Protein AF-A0A1V6SEG1-F1 (afdb_monomer_lite)

Organism: NCBI:txid29845

Radius of gyration: 14.26 Å; chains: 1; bounding box: 38×28×36 Å

Foldseek 3Di:
DDPLVVVLVVLLVVLVVLLVVLLVCLVPPVVCLVVSLVSLVVSLVCLVVNLVSCVVVVVVQSNQLSVQQNVLNVVLSVLSPPPPDSVSSNVSSVSSVVSHDPPPPD

Sequence (106 aa):
MSTRASAYAKDRSYFLLLLQVQIGELRSNPDSRAQVVTRLRELFRMVPRCLENAHLLGDTLFYESCCTFQTACHSAIPILRKDEDPISAYMAADQLERSVSWENPQ

pLDDT: mean 89.26, std 11.73, range [29.91, 96.62]

Structure (mmCIF, N/CA/C/O backbone):
data_AF-A0A1V6SEG1-F1
#
_entry.id   AF-A0A1V6SEG1-F1
#
loop_
_atom_site.group_PDB
_atom_site.id
_atom_site.type_symbol
_atom_site.label_atom_id
_atom_site.label_alt_id
_atom_site.label_comp_id
_atom_site.label_asym_id
_atom_site.label_entity_id
_atom_site.label_seq_id
_atom_site.pdbx_PDB_ins_code
_atom_site.Cartn_x
_atom_site.Cartn_y
_atom_site.Cartn_z
_atom_site.occupancy
_atom_site.B_iso_or_equiv
_atom_site.auth_seq_id
_atom_site.auth_comp_id
_atom_site.auth_asym_id
_atom_site.auth_atom_id
_atom_site.pdbx_PDB_model_num
ATOM 1 N N . MET A 1 1 ? -23.052 -6.463 17.326 1.00 57.75 1 MET A N 1
ATOM 2 C CA . MET A 1 1 ? -22.125 -5.534 16.635 1.00 57.75 1 MET A CA 1
ATOM 3 C C . MET A 1 1 ? -22.922 -4.348 16.113 1.00 57.75 1 MET A C 1
ATOM 5 O O . MET A 1 1 ? -23.963 -4.570 15.513 1.00 57.75 1 MET A O 1
ATOM 9 N N . SER A 1 2 ? -22.484 -3.113 16.373 1.00 73.88 2 SER A N 1
ATOM 10 C CA . SER A 1 2 ? -23.130 -1.906 15.828 1.00 73.88 2 SER A CA 1
ATOM 11 C C . SER A 1 2 ? -22.940 -1.829 14.306 1.00 73.88 2 SER A C 1
ATOM 13 O O . SER A 1 2 ? -21.884 -2.222 13.805 1.00 73.88 2 SER A O 1
ATOM 15 N N . THR A 1 3 ? -23.916 -1.285 13.569 1.00 79.81 3 THR A N 1
ATOM 16 C CA . THR A 1 3 ? -23.845 -1.039 12.112 1.00 79.81 3 THR A CA 1
ATOM 17 C C . THR A 1 3 ? -22.552 -0.321 11.711 1.00 79.81 3 THR A C 1
ATOM 19 O O . THR A 1 3 ? -21.966 -0.622 10.673 1.00 79.81 3 THR A O 1
ATOM 22 N N . ARG A 1 4 ? -22.049 0.567 12.580 1.00 78.31 4 ARG A N 1
ATOM 23 C CA . ARG A 1 4 ? -20.793 1.303 12.385 1.00 78.31 4 ARG A CA 1
ATOM 24 C C . ARG A 1 4 ? -19.559 0.397 12.381 1.00 78.31 4 ARG A C 1
ATOM 26 O O . ARG A 1 4 ? -18.698 0.557 11.526 1.00 78.31 4 ARG A O 1
ATOM 33 N N . ALA A 1 5 ? -19.496 -0.574 13.291 1.00 80.56 5 ALA A N 1
ATOM 34 C CA . ALA A 1 5 ? -18.397 -1.539 13.342 1.00 80.56 5 ALA A CA 1
ATOM 35 C C . ALA A 1 5 ? -18.413 -2.472 12.118 1.00 80.56 5 ALA A C 1
ATOM 37 O O . ALA A 1 5 ? -17.361 -2.827 11.595 1.00 80.56 5 ALA A O 1
ATOM 38 N N . SER A 1 6 ? -19.603 -2.823 11.613 1.00 84.12 6 SER A N 1
ATOM 39 C CA . SER A 1 6 ? -19.732 -3.617 10.383 1.00 84.12 6 SER A CA 1
ATOM 40 C C . SER A 1 6 ? -19.293 -2.844 9.136 1.00 84.12 6 SER A C 1
ATOM 42 O O . SER A 1 6 ? -18.591 -3.405 8.296 1.00 84.12 6 SER A O 1
ATOM 44 N N . ALA A 1 7 ? -19.673 -1.568 9.013 1.00 87.50 7 ALA A N 1
ATOM 45 C CA . ALA A 1 7 ? -19.229 -0.718 7.910 1.00 87.50 7 ALA A CA 1
ATOM 46 C C . ALA A 1 7 ? -17.706 -0.519 7.935 1.00 87.50 7 ALA A C 1
ATOM 48 O O . ALA A 1 7 ? -17.048 -0.703 6.915 1.00 87.50 7 ALA A O 1
ATOM 49 N N . TYR A 1 8 ? -17.142 -0.252 9.116 1.00 90.31 8 TYR A N 1
ATOM 50 C CA . TYR A 1 8 ? -15.698 -0.149 9.295 1.00 90.31 8 TYR A CA 1
ATOM 51 C C . TYR A 1 8 ? -14.954 -1.421 8.883 1.00 90.31 8 TYR A C 1
ATOM 53 O O . TYR A 1 8 ? -13.979 -1.336 8.145 1.00 90.31 8 TYR A O 1
ATOM 61 N N . ALA A 1 9 ? -15.425 -2.597 9.313 1.00 90.31 9 ALA A N 1
ATOM 62 C CA . ALA A 1 9 ? -14.796 -3.862 8.946 1.00 90.31 9 ALA A CA 1
ATOM 63 C C . ALA A 1 9 ? -14.744 -4.046 7.419 1.00 90.31 9 ALA A C 1
ATOM 65 O O . ALA A 1 9 ? -13.714 -4.449 6.884 1.00 90.31 9 ALA A O 1
ATOM 66 N N . LYS A 1 10 ? -15.818 -3.677 6.706 1.00 91.12 10 LYS A N 1
ATOM 67 C CA . LYS A 1 10 ? -15.847 -3.700 5.235 1.00 91.12 10 LYS A CA 1
ATOM 68 C C . LYS A 1 10 ? -14.850 -2.717 4.626 1.00 91.12 10 LYS A C 1
ATOM 70 O O . LYS A 1 10 ? -14.110 -3.109 3.730 1.00 91.12 10 LYS A O 1
ATOM 75 N N . ASP A 1 11 ? -14.804 -1.481 5.118 1.00 90.44 11 ASP A N 1
ATOM 76 C CA . ASP A 1 11 ? -13.873 -0.458 4.627 1.00 90.44 11 ASP A CA 1
ATOM 77 C C . ASP A 1 11 ? -12.408 -0.860 4.856 1.00 90.44 11 ASP A C 1
ATOM 79 O O . ASP A 1 11 ? -11.581 -0.713 3.954 1.00 90.44 11 ASP A O 1
ATOM 83 N N . ARG A 1 12 ? -12.094 -1.415 6.034 1.00 93.88 12 ARG A N 1
ATOM 84 C CA . ARG A 1 12 ? -10.775 -1.957 6.387 1.00 93.88 12 ARG A CA 1
ATOM 85 C C . ARG A 1 12 ? -10.378 -3.084 5.439 1.00 93.88 12 ARG A C 1
ATOM 87 O O . ARG A 1 12 ? -9.330 -3.007 4.805 1.00 93.88 12 ARG A O 1
ATOM 94 N N . SER A 1 13 ? -11.223 -4.107 5.296 1.00 93.6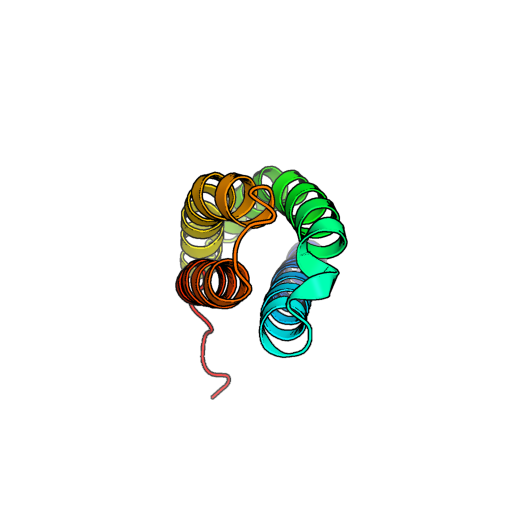2 13 SER A N 1
ATOM 95 C CA . SER A 1 13 ? -10.958 -5.232 4.392 1.00 93.62 13 SER A CA 1
ATOM 96 C C . SER A 1 13 ? -10.817 -4.782 2.939 1.00 93.62 13 SER A C 1
ATOM 98 O O . SER A 1 13 ? -9.940 -5.269 2.233 1.00 93.62 13 SER A O 1
ATOM 100 N N . TYR A 1 14 ? -11.639 -3.831 2.496 1.00 93.38 14 TYR A N 1
ATOM 101 C CA . TYR A 1 14 ? -11.570 -3.290 1.144 1.00 93.38 14 TYR A CA 1
ATOM 102 C C . TYR A 1 14 ? -10.257 -2.540 0.890 1.00 93.38 14 TYR A C 1
ATOM 104 O O . TYR A 1 14 ? -9.611 -2.774 -0.128 1.00 93.38 14 TYR A O 1
ATOM 112 N N . PHE A 1 15 ? -9.820 -1.695 1.829 1.00 95.00 15 PHE A N 1
ATOM 113 C CA . PHE A 1 15 ? -8.530 -1.007 1.743 1.00 95.00 15 PHE A CA 1
ATOM 114 C C . PHE A 1 15 ? -7.366 -2.002 1.620 1.00 95.00 15 PHE A C 1
ATOM 116 O O . PHE A 1 15 ? -6.533 -1.881 0.721 1.00 95.00 15 PHE A O 1
ATOM 123 N N . LEU A 1 16 ? -7.339 -3.010 2.497 1.00 95.19 16 LEU A N 1
ATOM 124 C CA . LEU A 1 16 ? -6.302 -4.042 2.522 1.00 95.19 16 LEU A CA 1
ATOM 125 C C . LEU A 1 16 ? -6.274 -4.860 1.225 1.00 95.19 16 LEU A C 1
ATOM 127 O O . LEU A 1 16 ? -5.201 -5.095 0.670 1.00 95.19 16 LEU A O 1
ATOM 131 N N . LEU A 1 17 ? -7.446 -5.232 0.704 1.00 95.50 17 LEU A N 1
ATOM 132 C CA . LEU A 1 17 ? -7.571 -5.947 -0.563 1.00 95.50 17 LEU A CA 1
ATOM 133 C C . LEU A 1 17 ? -7.032 -5.116 -1.733 1.00 95.50 17 LEU A C 1
ATOM 135 O O . LEU A 1 17 ? -6.253 -5.621 -2.539 1.00 95.50 17 LEU A O 1
ATOM 139 N N . LEU A 1 18 ? -7.413 -3.838 -1.830 1.00 95.69 18 LEU A N 1
ATOM 140 C CA . LEU A 1 18 ? -6.920 -2.960 -2.893 1.00 95.69 18 LEU A CA 1
ATOM 141 C C . LEU A 1 18 ? -5.398 -2.825 -2.862 1.00 95.69 18 LEU A C 1
ATOM 143 O O . LEU A 1 18 ? -4.772 -2.821 -3.926 1.00 95.69 18 LEU A O 1
ATOM 147 N N . LEU A 1 19 ? -4.810 -2.738 -1.665 1.00 96.12 19 LEU A N 1
ATOM 148 C CA . LEU A 1 19 ? -3.363 -2.700 -1.497 1.00 96.12 19 LEU A CA 1
ATOM 149 C C . LEU A 1 19 ? -2.701 -3.999 -1.967 1.00 96.12 19 LEU A C 1
ATOM 151 O O . LEU A 1 19 ? -1.754 -3.936 -2.750 1.00 96.12 19 LEU A O 1
ATOM 155 N N . GLN A 1 20 ? -3.215 -5.163 -1.551 1.00 96.31 20 GLN A N 1
ATOM 156 C CA . GLN A 1 20 ? -2.699 -6.464 -2.000 1.00 96.31 20 GLN A CA 1
ATOM 157 C C . GLN A 1 20 ? -2.751 -6.606 -3.519 1.00 96.31 20 GLN A C 1
ATOM 159 O O . GLN A 1 20 ? -1.786 -7.075 -4.116 1.00 96.31 20 GLN A O 1
ATOM 164 N N . VAL A 1 21 ? -3.836 -6.154 -4.155 1.00 96.62 21 VAL A N 1
ATOM 165 C CA . VAL A 1 21 ? -3.954 -6.161 -5.620 1.00 96.62 21 VAL A CA 1
ATOM 166 C C . VAL A 1 21 ? -2.854 -5.314 -6.263 1.00 96.62 21 VAL A C 1
ATOM 168 O O . VAL A 1 21 ? -2.256 -5.752 -7.239 1.00 96.62 21 VAL A O 1
ATOM 171 N N . GLN A 1 22 ? -2.537 -4.136 -5.714 1.00 96.19 22 GLN A N 1
ATOM 172 C CA . GLN A 1 22 ? -1.470 -3.293 -6.269 1.00 96.19 22 GLN A CA 1
ATOM 173 C C . GLN A 1 22 ? -0.085 -3.923 -6.092 1.00 96.19 22 GLN A C 1
ATOM 175 O O . GLN A 1 22 ? 0.728 -3.873 -7.009 1.00 96.19 22 GLN A O 1
ATOM 180 N N . ILE A 1 23 ? 0.178 -4.531 -4.933 1.00 96.06 23 ILE A N 1
ATOM 181 C CA . ILE A 1 23 ? 1.431 -5.253 -4.664 1.00 96.06 23 ILE A CA 1
ATOM 182 C C . ILE A 1 23 ? 1.577 -6.430 -5.634 1.00 96.06 23 ILE A C 1
ATOM 184 O O . ILE A 1 23 ? 2.633 -6.598 -6.242 1.00 96.06 23 ILE A O 1
ATOM 188 N N . GLY A 1 24 ? 0.514 -7.218 -5.805 1.00 95.88 24 GLY A N 1
ATOM 189 C CA . GLY A 1 24 ? 0.490 -8.348 -6.729 1.00 95.88 24 GLY A CA 1
ATOM 190 C C . GLY A 1 24 ? 0.750 -7.919 -8.169 1.00 95.88 24 GLY A C 1
ATOM 191 O O . GLY A 1 24 ? 1.587 -8.521 -8.833 1.00 95.88 24 GLY A O 1
ATOM 192 N N . GLU A 1 25 ? 0.105 -6.844 -8.623 1.00 95.19 25 GLU A N 1
ATOM 193 C CA . GLU A 1 25 ? 0.278 -6.307 -9.975 1.00 95.19 25 GLU A CA 1
ATOM 194 C C . GLU A 1 25 ? 1.719 -5.824 -10.226 1.00 95.19 25 GLU A C 1
ATOM 196 O O . GLU A 1 25 ? 2.300 -6.138 -11.261 1.00 95.19 25 GLU A O 1
ATOM 201 N N . LEU A 1 26 ? 2.348 -5.139 -9.261 1.00 93.75 26 LEU A N 1
ATOM 202 C CA . LEU A 1 26 ? 3.760 -4.740 -9.375 1.00 93.75 26 LEU A CA 1
ATOM 203 C C . LEU A 1 26 ? 4.711 -5.939 -9.478 1.00 93.75 26 LEU A C 1
ATOM 205 O O . LEU A 1 26 ? 5.756 -5.831 -10.119 1.00 93.75 26 LEU A O 1
ATOM 209 N N . ARG A 1 27 ? 4.366 -7.066 -8.843 1.00 94.44 27 ARG A N 1
ATOM 210 C CA . ARG A 1 27 ? 5.172 -8.296 -8.844 1.00 94.44 27 ARG A CA 1
ATOM 211 C C . ARG A 1 27 ? 4.977 -9.135 -10.103 1.00 94.44 27 ARG A C 1
ATOM 213 O O . ARG A 1 27 ? 5.933 -9.743 -10.570 1.00 94.44 27 ARG A O 1
ATOM 220 N N . SER A 1 28 ? 3.757 -9.214 -10.626 1.00 94.31 28 SER A N 1
ATOM 221 C CA . SER A 1 28 ? 3.437 -10.043 -11.794 1.00 94.31 28 SER A CA 1
ATOM 222 C C . SER A 1 28 ? 3.647 -9.313 -13.118 1.00 94.31 28 SER A C 1
ATOM 224 O O . SER A 1 28 ? 3.938 -9.953 -14.127 1.00 94.31 28 SER A O 1
ATOM 226 N N . ASN A 1 29 ? 3.499 -7.988 -13.120 1.00 92.12 29 ASN A N 1
ATOM 227 C CA . ASN A 1 29 ? 3.507 -7.162 -14.317 1.00 92.12 29 ASN A CA 1
ATOM 228 C C . ASN A 1 29 ? 4.150 -5.785 -14.044 1.00 92.12 29 ASN A C 1
ATOM 230 O O . ASN A 1 29 ? 3.438 -4.786 -13.915 1.00 92.12 29 ASN A O 1
ATOM 234 N N . PRO A 1 30 ? 5.492 -5.688 -13.971 1.00 86.50 30 PRO A N 1
ATOM 235 C CA . PRO A 1 30 ? 6.198 -4.430 -13.689 1.00 86.50 30 PRO A CA 1
ATOM 236 C C . PRO A 1 30 ? 5.863 -3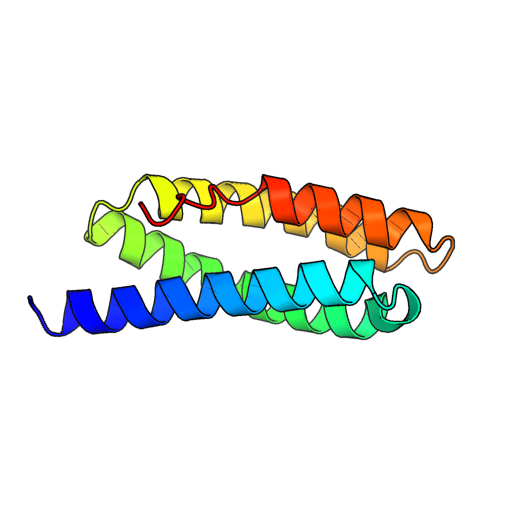.269 -14.643 1.00 86.50 30 PRO A C 1
ATOM 238 O O . PRO A 1 30 ? 5.932 -2.102 -14.246 1.00 86.50 30 PRO A O 1
ATOM 241 N N . ASP A 1 31 ? 5.442 -3.570 -15.875 1.00 88.31 31 ASP A N 1
ATOM 242 C CA . ASP A 1 31 ? 5.070 -2.576 -16.891 1.00 88.31 31 ASP A CA 1
ATOM 243 C C . ASP A 1 31 ? 3.749 -1.852 -16.560 1.00 88.31 31 ASP A C 1
ATOM 245 O O . ASP A 1 31 ? 3.479 -0.753 -17.048 1.00 88.31 31 ASP A O 1
ATOM 249 N N . SER A 1 32 ? 2.939 -2.404 -15.651 1.00 89.88 32 SER A N 1
ATOM 250 C CA . SER A 1 32 ? 1.704 -1.787 -15.141 1.00 89.88 32 SER A CA 1
ATOM 251 C C . SER A 1 32 ? 1.936 -0.603 -14.185 1.00 89.88 32 SER A C 1
ATOM 253 O O . SER A 1 32 ? 0.972 0.025 -13.730 1.00 89.88 32 SER A O 1
ATOM 255 N N . ARG A 1 33 ? 3.195 -0.268 -13.863 1.00 89.94 33 ARG A N 1
ATOM 256 C CA . ARG A 1 33 ? 3.586 0.729 -12.847 1.00 89.94 33 ARG A CA 1
ATOM 257 C C . ARG A 1 33 ? 2.818 2.048 -12.921 1.00 89.94 33 ARG A C 1
ATOM 259 O O . ARG A 1 33 ? 2.395 2.567 -11.890 1.00 89.94 33 ARG A O 1
ATOM 266 N N . ALA A 1 34 ? 2.568 2.579 -14.118 1.00 90.62 34 ALA A N 1
ATOM 267 C CA . ALA A 1 34 ? 1.819 3.825 -14.294 1.00 90.62 34 ALA A CA 1
ATOM 268 C C . ALA A 1 34 ? 0.354 3.706 -13.822 1.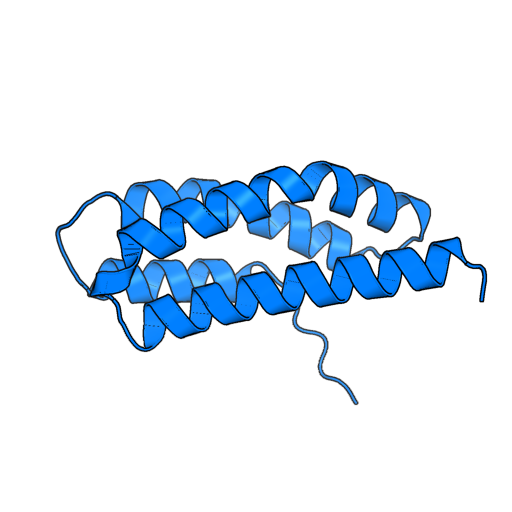00 90.62 34 ALA A C 1
ATOM 270 O O . ALA A 1 34 ? -0.187 4.617 -13.181 1.00 90.62 34 ALA A O 1
ATOM 271 N N . GLN A 1 35 ? -0.280 2.562 -14.095 1.00 92.94 35 GLN A N 1
ATOM 272 C CA . GLN A 1 35 ? -1.628 2.260 -13.624 1.00 92.94 35 GLN A CA 1
ATOM 273 C C . GLN A 1 35 ? -1.637 2.058 -12.106 1.00 92.94 35 GLN A C 1
ATOM 275 O O . GLN A 1 35 ? -2.492 2.625 -11.420 1.00 92.94 35 GLN A O 1
ATOM 280 N N . VAL A 1 36 ? -0.652 1.331 -11.572 1.00 94.75 36 VAL A N 1
ATOM 281 C CA . VAL A 1 36 ? -0.502 1.135 -10.126 1.00 94.75 36 VAL A CA 1
ATOM 282 C C . VAL A 1 36 ? -0.300 2.468 -9.402 1.00 94.75 36 VAL A C 1
ATOM 284 O O . VAL A 1 36 ? -0.959 2.713 -8.398 1.00 94.75 36 VAL A O 1
ATOM 287 N N . VAL A 1 37 ? 0.517 3.388 -9.924 1.00 95.00 37 VAL A N 1
ATOM 288 C CA . VAL A 1 37 ? 0.696 4.733 -9.341 1.00 95.00 37 VAL A CA 1
ATOM 289 C C . VAL A 1 37 ? -0.631 5.482 -9.231 1.00 95.00 37 VAL A C 1
ATOM 291 O O . VAL A 1 37 ? -0.888 6.142 -8.222 1.00 95.00 37 VAL A O 1
ATOM 294 N N . THR A 1 38 ? -1.483 5.389 -10.252 1.00 95.56 38 THR A N 1
ATOM 295 C CA . THR A 1 38 ? -2.808 6.025 -10.229 1.00 95.56 38 THR A CA 1
ATOM 296 C C . THR A 1 38 ? -3.671 5.441 -9.112 1.00 95.56 38 THR A C 1
ATOM 298 O O . THR A 1 38 ? -4.185 6.191 -8.282 1.00 95.56 38 THR A O 1
ATOM 301 N N . ARG A 1 39 ? -3.736 4.111 -9.015 1.00 95.81 39 ARG A N 1
ATOM 302 C CA . ARG A 1 39 ? -4.516 3.403 -7.988 1.00 95.81 39 ARG A CA 1
ATOM 303 C C . ARG A 1 39 ? -3.967 3.614 -6.573 1.00 95.81 39 ARG A C 1
ATOM 305 O O . ARG A 1 39 ? -4.739 3.793 -5.638 1.00 95.81 39 ARG A O 1
ATOM 312 N N . LEU A 1 40 ? -2.645 3.684 -6.397 1.00 95.81 40 LEU A N 1
ATOM 313 C CA . LEU A 1 40 ? -2.019 4.002 -5.108 1.00 95.81 40 LEU A CA 1
ATOM 314 C C . LEU A 1 40 ? -2.376 5.413 -4.632 1.00 95.81 40 LEU A C 1
ATOM 316 O O . LEU A 1 40 ? -2.589 5.617 -3.442 1.00 95.81 40 LEU A O 1
ATOM 320 N N . ARG A 1 41 ? -2.493 6.392 -5.539 1.00 95.31 41 ARG A N 1
ATOM 321 C CA . ARG A 1 41 ? -2.963 7.744 -5.182 1.00 95.31 41 ARG A CA 1
ATOM 322 C C . ARG A 1 41 ? -4.423 7.751 -4.749 1.0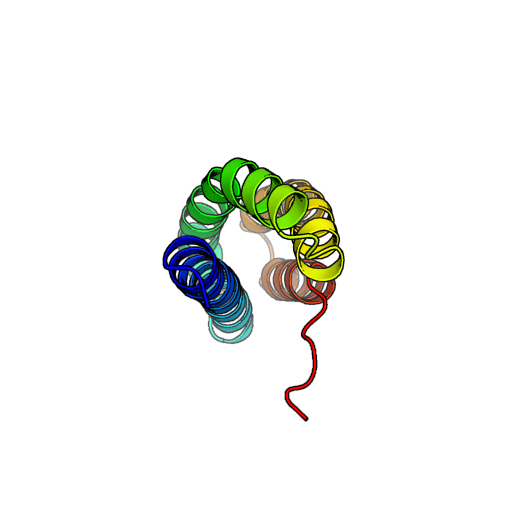0 95.31 41 ARG A C 1
ATOM 324 O O . ARG A 1 41 ? -4.780 8.494 -3.840 1.00 95.31 41 ARG A O 1
ATOM 331 N N . GLU A 1 42 ? -5.267 6.958 -5.399 1.00 94.44 42 GLU A N 1
ATOM 332 C CA . GLU A 1 42 ? -6.668 6.794 -4.998 1.00 94.44 42 GLU A CA 1
ATOM 333 C C . GLU A 1 42 ? -6.767 6.152 -3.615 1.00 94.44 42 GLU A C 1
ATOM 335 O O . GLU A 1 42 ? -7.458 6.682 -2.746 1.00 94.44 42 GLU A O 1
ATOM 340 N N . LEU A 1 43 ? -5.993 5.093 -3.376 1.00 94.81 43 LEU A N 1
ATOM 341 C CA . LEU A 1 43 ? -5.910 4.433 -2.078 1.00 94.81 43 LEU A CA 1
ATOM 342 C C . LEU A 1 43 ? -5.384 5.382 -0.989 1.00 94.81 43 LEU A C 1
ATOM 344 O O . LEU A 1 43 ? -5.952 5.461 0.097 1.00 94.81 43 LEU A O 1
ATOM 348 N N . PHE A 1 44 ? -4.362 6.186 -1.294 1.00 94.81 44 PHE A N 1
ATOM 349 C CA . PHE A 1 44 ? -3.820 7.198 -0.384 1.00 94.81 44 PHE A CA 1
ATOM 350 C C . PHE A 1 44 ? -4.868 8.233 0.052 1.00 94.81 44 PHE A C 1
ATOM 352 O O . PHE A 1 44 ? -4.896 8.635 1.215 1.00 94.81 44 PHE A O 1
ATOM 359 N N . ARG A 1 45 ? -5.789 8.626 -0.838 1.00 94.75 45 ARG A N 1
ATOM 360 C CA . ARG A 1 45 ? -6.894 9.543 -0.496 1.00 94.75 45 ARG A CA 1
ATOM 361 C C . ARG A 1 45 ? -7.885 8.947 0.505 1.00 94.75 45 ARG A C 1
ATOM 363 O O . ARG A 1 45 ? -8.593 9.706 1.160 1.00 94.75 45 ARG A O 1
ATOM 370 N N . MET A 1 46 ? -7.942 7.622 0.645 1.00 94.25 46 MET A N 1
ATOM 371 C CA . MET A 1 46 ? -8.802 6.963 1.633 1.00 94.25 46 MET A CA 1
ATOM 372 C C . MET A 1 46 ? -8.218 7.018 3.049 1.00 94.25 46 MET A C 1
ATOM 374 O O . MET A 1 46 ? -8.973 6.924 4.019 1.00 94.25 46 MET A O 1
ATOM 378 N N . VAL A 1 47 ? -6.898 7.197 3.181 1.00 94.12 47 VAL A N 1
ATOM 379 C CA . VAL A 1 47 ? -6.188 7.036 4.456 1.00 94.12 47 VAL A CA 1
ATOM 380 C C . VAL A 1 47 ? -6.706 7.938 5.583 1.00 94.12 47 VAL A C 1
ATOM 382 O O . VAL A 1 47 ? -6.907 7.407 6.673 1.00 94.12 47 VAL A O 1
ATOM 385 N N . PRO A 1 48 ? -6.993 9.242 5.387 1.00 95.38 48 PRO A N 1
ATOM 386 C CA . PRO A 1 48 ? -7.491 10.084 6.478 1.00 95.38 48 PRO A CA 1
ATOM 387 C C . PRO A 1 48 ? -8.752 9.517 7.145 1.00 95.38 48 PRO A C 1
ATOM 389 O O . PRO A 1 48 ? -8.841 9.462 8.369 1.00 95.38 48 PRO A O 1
ATOM 392 N N . ARG A 1 49 ? -9.688 9.000 6.338 1.00 94.25 49 ARG A N 1
ATOM 393 C CA . ARG A 1 49 ? -10.914 8.361 6.830 1.00 94.25 49 ARG A CA 1
ATOM 394 C C . ARG A 1 49 ? -10.626 7.027 7.524 1.00 94.25 49 ARG A C 1
ATOM 396 O O . ARG A 1 49 ? -11.266 6.703 8.520 1.00 94.25 49 ARG A O 1
ATOM 403 N N . CYS A 1 50 ? -9.683 6.244 6.999 1.00 94.00 50 CYS A N 1
ATOM 404 C CA . CYS A 1 50 ? -9.254 4.992 7.624 1.00 94.00 50 CYS A CA 1
ATOM 405 C C . CYS A 1 50 ? -8.637 5.235 9.008 1.00 94.00 50 CYS A C 1
ATOM 407 O O . CYS A 1 50 ? -9.015 4.546 9.951 1.00 94.00 50 CYS A O 1
ATOM 409 N N . LEU A 1 51 ? -7.767 6.242 9.141 1.00 95.19 51 LEU A N 1
ATOM 410 C CA . LEU A 1 51 ? -7.149 6.637 10.409 1.00 95.19 51 LEU A CA 1
ATOM 411 C C . LEU A 1 51 ? -8.192 7.091 11.431 1.00 95.19 51 LEU A C 1
ATOM 413 O O . LEU A 1 51 ? -8.185 6.607 12.560 1.00 95.19 51 LEU A O 1
ATOM 417 N N . GLU A 1 52 ? -9.115 7.969 11.033 1.00 95.31 52 GLU A N 1
ATOM 418 C CA . GLU A 1 52 ? -10.187 8.445 11.912 1.00 95.31 52 GLU A CA 1
ATOM 419 C C . GLU A 1 52 ? -11.041 7.279 12.429 1.00 95.31 52 GLU A C 1
ATOM 421 O O . GLU A 1 52 ? -11.250 7.135 13.633 1.00 95.31 52 GLU A O 1
ATOM 426 N N . ASN A 1 53 ? -11.489 6.394 11.535 1.00 93.88 53 ASN A N 1
ATOM 427 C CA . ASN A 1 53 ? -12.316 5.257 11.927 1.00 93.88 53 ASN A CA 1
ATOM 428 C C . ASN A 1 53 ? -11.558 4.233 12.785 1.00 93.88 53 ASN A C 1
ATOM 430 O O . ASN A 1 53 ? -12.135 3.711 13.738 1.00 93.88 53 ASN A O 1
ATOM 434 N N . ALA A 1 54 ? -10.291 3.954 12.467 1.00 94.12 54 ALA A N 1
ATOM 435 C CA . ALA A 1 54 ? -9.451 3.048 13.245 1.00 94.12 54 ALA A CA 1
ATOM 436 C C . ALA A 1 54 ? -9.222 3.587 14.662 1.00 94.12 54 ALA A C 1
ATOM 438 O O . ALA A 1 54 ? -9.390 2.852 15.631 1.00 94.12 54 ALA A O 1
ATOM 439 N N . HIS A 1 55 ? -8.947 4.889 14.791 1.00 95.25 55 HIS A N 1
ATOM 440 C CA . HIS A 1 55 ? -8.808 5.553 16.083 1.00 95.25 55 HIS A CA 1
ATOM 441 C C . HIS A 1 55 ? -10.103 5.482 16.906 1.00 95.25 55 HIS A C 1
ATOM 443 O O . HIS A 1 55 ? -10.077 5.083 18.068 1.00 95.25 55 HIS A O 1
ATOM 449 N N . LEU A 1 56 ? -11.251 5.798 16.295 1.00 94.69 56 LEU A N 1
ATOM 450 C CA . LEU A 1 56 ? -12.557 5.778 16.967 1.00 94.69 56 LEU A CA 1
ATOM 451 C C . LEU A 1 56 ? -12.991 4.385 17.435 1.00 94.69 56 LEU A C 1
ATOM 453 O O . LEU A 1 56 ? -13.774 4.278 18.378 1.00 94.69 56 LEU A O 1
ATOM 457 N N . LEU A 1 57 ? -12.531 3.329 16.764 1.00 93.50 57 LEU A N 1
ATOM 458 C CA . LEU A 1 57 ? -12.863 1.941 17.092 1.00 93.50 57 LEU A CA 1
ATOM 459 C C . LEU A 1 57 ? -11.748 1.210 17.850 1.00 93.50 57 LEU A C 1
ATOM 461 O O . LEU A 1 57 ? -11.938 0.051 18.207 1.00 93.50 57 LEU A O 1
ATOM 465 N N . GLY A 1 58 ? -10.627 1.880 18.129 1.00 93.75 58 GLY A N 1
ATOM 466 C CA . GLY A 1 58 ? -9.501 1.315 18.872 1.00 93.75 58 GLY A CA 1
ATOM 467 C C . GLY A 1 58 ? -8.687 0.263 18.109 1.00 93.75 58 GLY A C 1
ATOM 468 O O . GLY A 1 58 ? -7.983 -0.515 18.744 1.00 93.75 58 GLY A O 1
ATOM 469 N N . ASP A 1 59 ? -8.763 0.219 16.775 1.00 94.12 59 ASP A N 1
ATOM 470 C CA . ASP A 1 59 ? -7.934 -0.671 15.947 1.00 94.12 59 ASP A CA 1
ATOM 471 C C . ASP A 1 59 ? -6.550 -0.038 15.735 1.00 94.12 59 ASP A C 1
ATOM 473 O O . ASP A 1 59 ? -6.286 0.656 14.748 1.00 94.12 59 ASP A O 1
ATOM 477 N N . THR A 1 60 ? -5.666 -0.235 16.712 1.00 94.06 60 THR A N 1
ATOM 478 C CA . THR A 1 60 ? -4.315 0.338 16.706 1.00 94.06 60 THR A CA 1
ATOM 479 C C . THR A 1 60 ? -3.436 -0.252 15.606 1.00 94.06 60 THR A C 1
ATOM 481 O O . THR A 1 60 ? -2.652 0.477 15.005 1.00 94.06 60 THR A O 1
ATOM 484 N N . LEU A 1 61 ? -3.602 -1.536 15.275 1.00 93.94 61 LEU A N 1
ATOM 485 C CA . LEU A 1 61 ? -2.800 -2.215 14.252 1.00 93.94 61 LEU A CA 1
ATOM 486 C C . LEU A 1 61 ? -3.102 -1.688 12.849 1.00 93.94 61 LEU A C 1
ATOM 488 O O . LEU A 1 61 ? -2.187 -1.404 12.068 1.00 93.94 61 LEU A O 1
ATOM 492 N N . PHE A 1 62 ? -4.382 -1.509 12.518 1.00 94.88 62 PHE A N 1
ATOM 493 C CA . PHE A 1 62 ? -4.751 -0.918 11.237 1.00 94.88 62 PHE A CA 1
ATOM 494 C C . PHE A 1 62 ? -4.420 0.575 11.180 1.00 94.88 62 PHE A C 1
ATOM 496 O O . PHE A 1 62 ? -4.029 1.070 10.121 1.00 94.88 62 PHE A O 1
ATOM 503 N N . TYR A 1 63 ? -4.516 1.287 12.306 1.00 95.12 63 TYR A N 1
ATOM 504 C CA . TYR A 1 63 ? -4.075 2.678 12.402 1.00 95.12 63 TYR A CA 1
ATOM 505 C C . TYR A 1 63 ? -2.577 2.818 12.077 1.00 95.12 63 TYR A C 1
ATOM 507 O O . TYR A 1 63 ? -2.203 3.597 11.199 1.00 95.12 63 TYR A O 1
ATOM 515 N N . GLU A 1 64 ? -1.718 2.020 12.715 1.00 95.12 64 GLU A N 1
ATOM 516 C CA . GLU A 1 64 ? -0.270 1.998 12.459 1.00 95.12 64 GLU A CA 1
ATOM 517 C C . GLU A 1 64 ? 0.058 1.591 11.018 1.00 95.12 64 GLU A C 1
ATOM 519 O O . GLU A 1 64 ? 0.918 2.205 10.376 1.00 95.12 64 GLU A O 1
ATOM 524 N N . SER A 1 65 ? -0.677 0.614 10.477 1.00 95.00 65 SER A N 1
ATOM 525 C CA . SER A 1 65 ? -0.562 0.202 9.074 1.00 95.00 65 SER A CA 1
ATOM 526 C C . SER A 1 65 ? -0.892 1.356 8.121 1.00 95.00 65 SER A C 1
ATOM 528 O O . SER A 1 65 ? -0.166 1.604 7.164 1.00 95.00 65 SER A O 1
ATOM 530 N N . CYS A 1 66 ? -1.942 2.133 8.398 1.00 95.25 66 CYS A N 1
ATOM 531 C CA . CYS A 1 66 ? -2.297 3.306 7.598 1.00 95.25 66 CYS A CA 1
ATOM 532 C C . CYS A 1 66 ? -1.206 4.391 7.634 1.00 95.25 66 CYS A C 1
ATOM 534 O O . CYS A 1 66 ? -0.854 4.937 6.586 1.00 95.25 66 CYS A O 1
ATOM 536 N N . CYS A 1 67 ? -0.638 4.686 8.809 1.00 95.19 67 CYS A N 1
ATOM 537 C CA . CYS A 1 67 ? 0.469 5.641 8.952 1.00 95.19 67 CYS A CA 1
ATOM 538 C C . CYS A 1 67 ? 1.721 5.193 8.181 1.00 95.19 67 CYS A C 1
ATOM 540 O O . CYS A 1 67 ? 2.349 5.976 7.457 1.00 95.19 67 CYS A O 1
ATOM 542 N N . THR A 1 68 ? 2.080 3.917 8.311 1.00 95.38 68 THR A N 1
ATOM 543 C CA . THR A 1 68 ? 3.252 3.348 7.636 1.00 95.38 68 THR A CA 1
ATOM 544 C C . THR A 1 68 ? 3.031 3.309 6.125 1.00 95.38 68 THR A C 1
ATOM 546 O O . THR A 1 68 ? 3.922 3.686 5.363 1.00 95.38 68 THR A O 1
ATOM 549 N N . PHE A 1 69 ? 1.820 2.967 5.678 1.00 95.38 69 PHE A N 1
ATOM 550 C CA . PHE A 1 69 ? 1.423 3.014 4.273 1.00 95.38 69 PHE A CA 1
ATOM 551 C C . PHE A 1 69 ? 1.546 4.419 3.677 1.00 95.38 69 PHE A C 1
ATOM 553 O O . PHE A 1 69 ? 2.067 4.554 2.571 1.00 95.38 69 PHE A O 1
ATOM 560 N N . GLN A 1 70 ? 1.148 5.484 4.388 1.00 94.50 70 GLN A N 1
ATOM 561 C CA . GLN A 1 70 ? 1.339 6.854 3.883 1.00 94.50 70 GLN A CA 1
ATOM 562 C C . GLN A 1 70 ? 2.810 7.153 3.593 1.00 94.50 70 GLN A C 1
ATOM 564 O O . GLN A 1 70 ? 3.142 7.694 2.536 1.00 94.50 70 GLN A O 1
ATOM 569 N N . THR A 1 71 ? 3.686 6.757 4.516 1.00 94.19 71 THR A N 1
ATOM 570 C CA . THR A 1 71 ? 5.136 6.922 4.371 1.00 94.19 71 THR A CA 1
ATOM 571 C C . THR A 1 71 ? 5.665 6.098 3.195 1.00 94.19 71 THR A C 1
ATOM 573 O O . THR A 1 71 ? 6.404 6.620 2.357 1.00 94.19 71 THR A O 1
ATOM 576 N N . ALA A 1 72 ? 5.230 4.841 3.073 1.00 94.19 72 ALA A N 1
ATOM 577 C CA . ALA A 1 72 ? 5.593 3.969 1.961 1.00 94.19 72 ALA A CA 1
ATOM 578 C C . ALA A 1 72 ? 5.135 4.542 0.611 1.00 94.19 72 ALA A C 1
ATOM 580 O O . ALA A 1 72 ? 5.920 4.580 -0.331 1.00 94.19 72 ALA A O 1
ATOM 581 N N . CYS A 1 73 ? 3.916 5.079 0.511 1.00 93.00 73 CYS A N 1
ATOM 582 C CA . CYS A 1 73 ? 3.412 5.713 -0.708 1.00 93.00 73 CYS A CA 1
ATOM 583 C C . CYS A 1 73 ? 4.222 6.943 -1.125 1.00 93.00 73 CYS A C 1
ATOM 585 O O . CYS A 1 73 ? 4.498 7.109 -2.316 1.00 93.00 73 CYS A O 1
ATOM 587 N N . HIS A 1 74 ? 4.619 7.793 -0.174 1.00 92.06 74 HIS A N 1
ATOM 588 C CA . HIS A 1 74 ? 5.466 8.952 -0.463 1.00 92.06 74 HIS A CA 1
ATOM 589 C C . HIS A 1 74 ? 6.829 8.555 -1.049 1.00 92.06 74 HIS A C 1
ATOM 591 O O . HIS A 1 74 ? 7.352 9.286 -1.888 1.00 92.06 74 HIS A O 1
ATOM 597 N N . SER A 1 75 ? 7.371 7.394 -0.666 1.00 91.06 75 SER A N 1
ATOM 598 C CA . SER A 1 75 ? 8.610 6.832 -1.224 1.00 91.06 75 SER A CA 1
ATOM 599 C C . SER A 1 75 ? 8.387 6.104 -2.558 1.00 91.06 75 SER A C 1
ATOM 601 O O . SER A 1 75 ? 9.074 6.368 -3.546 1.00 91.06 75 SER A O 1
ATOM 603 N N . ALA A 1 76 ? 7.395 5.215 -2.619 1.00 91.56 76 ALA A N 1
ATOM 604 C CA . ALA A 1 76 ? 7.174 4.309 -3.743 1.00 91.56 76 ALA A CA 1
ATOM 605 C C . ALA A 1 76 ? 6.677 5.024 -5.009 1.00 91.56 76 ALA A C 1
ATOM 607 O O . ALA A 1 76 ? 7.104 4.691 -6.112 1.00 91.56 76 ALA A O 1
ATOM 608 N N . ILE A 1 77 ? 5.801 6.030 -4.888 1.00 92.31 77 ILE A N 1
ATOM 609 C CA . ILE A 1 77 ? 5.228 6.719 -6.058 1.00 92.31 77 ILE A CA 1
ATOM 610 C C . ILE A 1 77 ? 6.307 7.420 -6.906 1.00 92.31 77 ILE A C 1
ATOM 612 O O . ILE A 1 77 ? 6.283 7.259 -8.127 1.00 92.31 77 ILE A O 1
ATOM 616 N N . PRO A 1 78 ? 7.245 8.202 -6.335 1.00 91.25 78 PRO A N 1
ATOM 617 C CA . PRO A 1 78 ? 8.355 8.765 -7.101 1.00 91.25 78 PRO A CA 1
ATOM 618 C C . PRO A 1 78 ? 9.229 7.710 -7.784 1.00 91.25 78 PRO A C 1
ATOM 620 O O . PRO A 1 78 ? 9.623 7.923 -8.928 1.00 91.25 78 PRO A O 1
ATOM 623 N N . ILE A 1 79 ? 9.502 6.590 -7.107 1.00 89.44 79 ILE A N 1
ATOM 624 C CA . ILE A 1 79 ? 10.302 5.477 -7.642 1.00 89.44 79 ILE A CA 1
ATOM 625 C C . ILE A 1 79 ? 9.613 4.880 -8.872 1.00 89.44 79 ILE A C 1
ATOM 627 O O . ILE A 1 79 ? 10.204 4.845 -9.943 1.00 89.44 79 ILE A O 1
ATOM 631 N N . LEU A 1 80 ? 8.330 4.530 -8.754 1.00 89.69 80 LEU A N 1
ATOM 632 C CA . LEU A 1 80 ? 7.533 3.943 -9.838 1.00 89.69 80 LEU A CA 1
ATOM 633 C C . LEU A 1 80 ? 7.333 4.874 -11.044 1.00 89.69 80 LEU A C 1
ATOM 635 O O . LEU A 1 80 ? 6.969 4.413 -12.123 1.00 89.69 80 LEU A O 1
ATOM 639 N N . ARG A 1 81 ? 7.518 6.188 -10.872 1.00 87.31 81 ARG A N 1
ATOM 640 C CA . ARG A 1 81 ? 7.428 7.173 -11.963 1.00 87.31 81 ARG A CA 1
ATOM 641 C C . ARG A 1 81 ? 8.724 7.327 -12.751 1.00 87.31 81 ARG A C 1
ATOM 643 O O . ARG A 1 81 ? 8.669 7.877 -13.849 1.00 87.31 81 ARG A O 1
ATOM 650 N N . LYS A 1 82 ? 9.865 6.920 -12.193 1.00 80.31 82 LYS A N 1
ATOM 651 C CA . LYS A 1 82 ? 11.134 6.874 -12.919 1.00 80.31 82 LYS A CA 1
ATOM 652 C C . LYS A 1 82 ? 11.109 5.596 -13.750 1.00 80.31 82 LYS A C 1
ATOM 654 O O . LYS A 1 82 ? 11.300 4.503 -13.234 1.00 80.31 82 LYS A O 1
ATOM 659 N N . ASP A 1 83 ? 10.745 5.753 -15.015 1.00 66.81 83 ASP A N 1
ATOM 660 C CA . ASP A 1 83 ? 10.476 4.694 -15.996 1.00 66.81 83 ASP A CA 1
ATOM 661 C C . ASP A 1 83 ? 11.769 3.990 -16.462 1.00 66.81 83 ASP A C 1
ATOM 663 O O . ASP A 1 83 ? 12.039 3.888 -17.651 1.00 66.81 83 ASP A O 1
ATOM 667 N N . GLU A 1 84 ? 12.624 3.584 -15.521 1.00 70.00 84 GLU A N 1
ATOM 668 C CA . GLU A 1 84 ? 14.030 3.264 -15.803 1.00 70.00 84 GLU A CA 1
ATOM 669 C C . GLU A 1 84 ? 14.363 1.774 -15.604 1.00 70.00 84 GLU A C 1
ATOM 671 O O . GLU A 1 84 ? 15.161 1.239 -16.368 1.00 70.00 84 GLU A O 1
ATOM 676 N N . ASP A 1 85 ? 13.740 1.074 -14.640 1.00 80.44 85 ASP A N 1
ATOM 677 C CA . ASP A 1 85 ? 14.091 -0.323 -14.305 1.00 80.44 85 ASP A CA 1
ATOM 678 C C . ASP A 1 85 ? 12.905 -1.116 -13.702 1.00 80.44 85 ASP A C 1
ATOM 680 O O . ASP A 1 85 ? 12.291 -0.643 -12.740 1.00 80.44 85 ASP A O 1
ATOM 684 N N . PRO A 1 86 ? 12.567 -2.327 -14.195 1.00 81.44 86 PRO A N 1
ATOM 685 C CA . PRO A 1 86 ? 11.619 -3.243 -13.549 1.00 81.44 86 PRO A CA 1
ATOM 686 C C . PRO A 1 86 ? 11.911 -3.553 -12.071 1.00 81.44 86 PRO A C 1
ATOM 688 O O . PRO A 1 86 ? 10.969 -3.759 -11.306 1.00 81.44 86 PRO A O 1
ATOM 691 N N . ILE A 1 87 ? 13.176 -3.541 -11.628 1.00 87.44 87 ILE A N 1
ATOM 692 C CA . ILE A 1 87 ? 13.560 -3.763 -10.217 1.00 87.44 87 ILE A CA 1
ATOM 693 C C . ILE A 1 87 ? 12.870 -2.752 -9.293 1.00 87.44 87 ILE A C 1
ATOM 695 O O . ILE A 1 87 ? 12.451 -3.096 -8.186 1.00 87.44 87 ILE A O 1
ATOM 699 N N . SER A 1 88 ? 12.672 -1.521 -9.768 1.00 88.81 88 SER A N 1
ATOM 700 C CA . SER A 1 88 ? 11.985 -0.468 -9.017 1.00 88.81 88 SER A CA 1
ATOM 701 C C . SER A 1 88 ? 10.540 -0.840 -8.648 1.00 88.81 88 SER A C 1
ATOM 703 O O . SER A 1 88 ? 10.071 -0.464 -7.571 1.00 88.81 88 SER A O 1
ATOM 705 N N . ALA A 1 89 ? 9.854 -1.629 -9.487 1.00 90.38 89 ALA A N 1
ATOM 706 C CA . ALA A 1 89 ? 8.502 -2.111 -9.222 1.00 90.38 89 ALA A CA 1
ATOM 707 C C . ALA A 1 89 ? 8.485 -3.132 -8.078 1.00 90.38 89 ALA A C 1
ATOM 709 O O . ALA A 1 89 ? 7.670 -3.012 -7.163 1.00 90.38 89 ALA A O 1
ATOM 710 N N . TYR A 1 90 ? 9.433 -4.073 -8.073 1.00 91.69 90 TYR A N 1
ATOM 711 C CA . TYR A 1 90 ? 9.580 -5.049 -6.991 1.00 91.69 90 TYR A CA 1
ATOM 712 C C . TYR A 1 90 ? 9.955 -4.377 -5.665 1.00 91.69 90 TYR A C 1
ATOM 714 O O . TYR A 1 90 ? 9.347 -4.660 -4.636 1.00 91.69 90 TYR A O 1
ATOM 722 N N . MET A 1 91 ? 10.884 -3.415 -5.686 1.00 91.38 91 MET A N 1
ATOM 723 C CA . MET A 1 91 ? 11.248 -2.650 -4.488 1.00 91.38 91 MET A CA 1
ATOM 724 C C . MET A 1 91 ? 10.063 -1.861 -3.921 1.00 91.38 91 MET A C 1
ATOM 726 O O . MET A 1 91 ? 9.867 -1.821 -2.706 1.00 91.38 91 MET A O 1
ATOM 730 N N . ALA A 1 92 ? 9.263 -1.238 -4.789 1.00 92.56 92 ALA A N 1
ATOM 731 C CA . ALA A 1 92 ? 8.045 -0.550 -4.380 1.00 92.56 92 ALA A CA 1
ATOM 732 C C . ALA A 1 92 ? 7.016 -1.529 -3.792 1.00 92.56 92 ALA A C 1
ATOM 734 O O . ALA A 1 92 ? 6.416 -1.226 -2.761 1.00 92.56 92 ALA A O 1
ATOM 735 N N . ALA A 1 93 ? 6.846 -2.708 -4.397 1.00 94.25 93 ALA A N 1
ATOM 736 C CA . ALA A 1 93 ? 5.973 -3.758 -3.881 1.00 94.25 93 ALA A CA 1
ATOM 737 C C . ALA A 1 93 ? 6.391 -4.199 -2.470 1.00 94.25 93 ALA A C 1
ATOM 739 O O . ALA A 1 93 ? 5.548 -4.263 -1.580 1.00 94.25 93 ALA A O 1
ATOM 740 N N . ASP A 1 94 ? 7.687 -4.413 -2.235 1.00 93.44 94 ASP A N 1
ATOM 741 C CA . ASP A 1 94 ? 8.211 -4.809 -0.925 1.00 93.44 94 ASP A CA 1
ATOM 742 C C . ASP A 1 94 ? 8.043 -3.708 0.132 1.00 93.44 94 ASP A C 1
ATOM 744 O O . ASP A 1 94 ? 7.716 -3.995 1.284 1.00 93.44 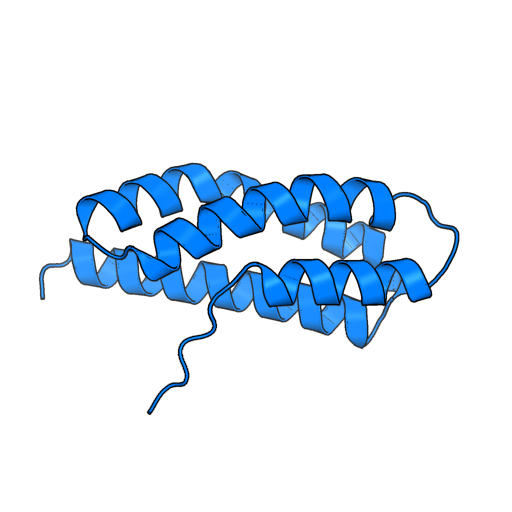94 ASP A O 1
ATOM 748 N N . GLN A 1 95 ? 8.233 -2.437 -0.240 1.00 93.38 95 GLN A N 1
ATOM 749 C CA . GLN A 1 95 ? 7.973 -1.309 0.663 1.00 93.38 95 GLN A CA 1
ATOM 750 C C . GLN A 1 95 ? 6.496 -1.232 1.062 1.00 93.38 95 GLN A C 1
ATOM 752 O O . GLN A 1 95 ? 6.184 -1.018 2.233 1.00 93.38 95 GLN A O 1
ATOM 757 N N . LEU A 1 96 ? 5.590 -1.414 0.099 1.00 94.31 96 LEU A N 1
ATOM 758 C CA . LEU A 1 96 ? 4.148 -1.397 0.336 1.00 94.31 96 LEU A CA 1
ATOM 759 C C . LEU A 1 96 ? 3.700 -2.601 1.172 1.00 94.31 96 LEU A C 1
ATOM 761 O O . LEU A 1 96 ? 2.904 -2.435 2.092 1.00 94.31 96 LEU A O 1
ATOM 765 N N . GLU A 1 97 ? 4.236 -3.792 0.916 1.00 94.56 97 GLU A N 1
ATOM 766 C CA . GLU A 1 97 ? 3.903 -5.004 1.672 1.00 94.56 97 GLU A CA 1
ATOM 767 C C . GLU A 1 97 ? 4.318 -4.897 3.141 1.00 94.56 97 GLU A C 1
ATOM 769 O O . GLU A 1 97 ? 3.539 -5.257 4.021 1.00 94.56 97 GLU A O 1
ATOM 774 N N . ARG A 1 98 ? 5.499 -4.327 3.414 1.00 93.06 98 ARG A N 1
ATOM 775 C CA . ARG A 1 98 ? 5.996 -4.076 4.778 1.00 93.06 98 ARG A CA 1
ATOM 776 C C . ARG A 1 98 ? 5.245 -2.971 5.512 1.00 93.06 98 ARG A C 1
ATOM 778 O O . ARG A 1 98 ? 5.424 -2.819 6.715 1.00 93.06 98 ARG A O 1
ATOM 785 N N . SER A 1 99 ? 4.447 -2.178 4.799 1.00 90.75 99 SER A N 1
ATOM 786 C CA . SER A 1 99 ? 3.714 -1.065 5.398 1.00 90.75 99 SER A CA 1
ATOM 787 C C . SER A 1 99 ? 2.458 -1.490 6.152 1.00 90.75 99 SER A C 1
ATOM 789 O O . SER A 1 99 ? 1.854 -0.675 6.843 1.00 90.75 99 SER A O 1
ATOM 791 N N . VAL A 1 100 ? 2.069 -2.759 6.034 1.00 87.62 100 VAL A N 1
ATOM 792 C CA . VAL A 1 100 ? 0.864 -3.293 6.650 1.00 87.62 100 VAL A CA 1
ATOM 793 C C . VAL A 1 100 ? 1.200 -4.521 7.472 1.00 87.62 100 VAL A C 1
ATOM 795 O O . VAL A 1 100 ? 1.845 -5.456 6.999 1.00 87.62 100 VAL A O 1
ATOM 798 N N . SER A 1 101 ? 0.692 -4.538 8.698 1.00 83.25 101 SER A N 1
ATOM 799 C CA . SER A 1 101 ? 0.651 -5.743 9.513 1.00 83.25 101 SER A CA 1
ATOM 800 C C . SER A 1 101 ? -0.476 -6.631 8.998 1.00 83.25 101 SER A C 1
ATOM 802 O O . SER A 1 101 ? -1.641 -6.452 9.352 1.00 83.25 101 SER A O 1
ATOM 804 N N . TRP A 1 102 ? -0.138 -7.572 8.119 1.00 76.50 102 TRP A N 1
ATOM 805 C CA . TRP A 1 102 ? -1.052 -8.630 7.701 1.00 76.50 102 TRP A CA 1
ATOM 806 C C . TRP A 1 102 ? -1.250 -9.564 8.892 1.00 76.50 102 TRP A C 1
ATOM 808 O O . TRP A 1 102 ? -0.460 -10.477 9.118 1.00 76.50 102 TRP A O 1
ATOM 818 N N . GLU A 1 103 ? -2.256 -9.290 9.717 1.00 59.47 103 GLU A N 1
ATOM 819 C CA . GLU A 1 103 ? -2.664 -10.232 10.752 1.00 59.47 103 GLU A CA 1
ATOM 820 C C . GLU A 1 103 ? -2.932 -11.583 10.078 1.00 59.47 103 GLU A C 1
ATOM 822 O O . GLU A 1 103 ? -3.764 -11.676 9.172 1.00 59.47 103 GLU A O 1
ATOM 827 N N . ASN A 1 104 ? -2.193 -12.621 10.482 1.00 38.41 104 ASN A N 1
ATOM 828 C CA . ASN A 1 104 ? -2.512 -13.989 10.095 1.00 38.41 104 ASN A CA 1
ATOM 829 C C . ASN A 1 104 ? -3.959 -14.256 10.533 1.00 38.41 104 ASN A C 1
ATOM 831 O O . ASN A 1 104 ? -4.236 -14.128 11.730 1.00 38.41 104 ASN A O 1
ATOM 835 N N . PRO A 1 105 ? -4.877 -14.642 9.630 1.00 36.59 105 PRO A N 1
ATOM 836 C CA . PRO A 1 105 ? -6.103 -15.273 10.074 1.00 36.59 105 PRO A CA 1
ATOM 837 C C . PRO A 1 105 ? -5.686 -16.600 10.717 1.00 36.59 105 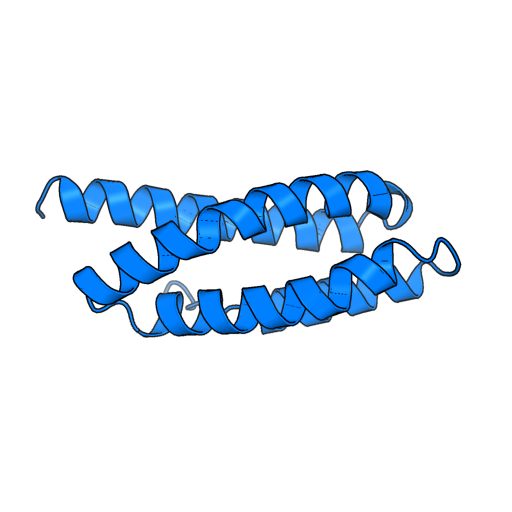PRO A C 1
ATOM 839 O O . PRO A 1 105 ? -5.272 -17.523 10.015 1.00 36.59 105 PRO A O 1
ATOM 842 N N . GLN A 1 106 ? -5.685 -16.657 12.049 1.00 29.91 106 GLN A N 1
ATOM 843 C CA . GLN A 1 106 ? -5.740 -17.937 12.753 1.00 29.91 106 GLN A CA 1
ATOM 844 C C . GLN A 1 106 ? -7.129 -18.546 12.585 1.00 29.91 106 GLN A C 1
ATOM 846 O O . GLN A 1 106 ? -8.117 -17.777 12.638 1.00 29.91 106 GLN A O 1
#

Secondary structure (DSSP, 8-state):
--HHHHHHHHHHHHHHHHHHHHHHHHHH-GGGHHHHHHHHHHHHHHHHHHHHHHHHHT-HHHHHHHHHHHHHHHHHHHHHHSTT-THHHHHHHHHHHTTS------